Protein AF-A0A7X9HTQ6-F1 (afdb_monomer)

Foldseek 3Di:
DADLNHDLDDDPVLLCVQCVQAPVLVPDDPVVSSVVSSCSVLVLQDADPPRHNPPVDDDDPVNVVSSVVSVVVVSVD

Secondary structure (DSSP, 8-state):
--BTTB-----HHHHHHHHTT-GGGTTS-HHHHHHHHHHHHTTS---BGGGB--TTSPPPHHHHHHHHHHHHHHHH-

Sequence (77 aa):
MALAGLDTNLSAEETDFFTKEFSDLQGIDDVLKSKAALLIKLGIFQGRDSRLMAPGDVMTRGEAAATIFRMLKILTE

pLDDT: mean 87.86, std 8.27, range [50.06, 97.06]

Mean predicted aligned error: 4.46 Å

Solvent-accessible surface area (backbone atoms only — not comparable to full-atom values): 4722 Å² total; per-residue (Å²): 124,63,62,91,81,40,87,69,82,72,54,73,68,56,28,50,64,61,35,68,69,25,69,69,52,74,81,51,57,68,72,58,37,45,51,51,17,51,36,37,74,70,63,44,44,82,60,51,78,93,45,29,65,60,89,87,58,87,78,53,74,67,58,50,52,51,38,52,50,44,50,51,50,68,73,75,109

Radius of gyration: 12.53 Å; Cα contacts (8 Å, |Δi|>4): 57; chains: 1; bounding box: 34×28×28 Å

Structure (mmCIF, N/CA/C/O backbone):
data_AF-A0A7X9HTQ6-F1
#
_entry.id   AF-A0A7X9HTQ6-F1
#
loop_
_atom_site.group_PDB
_atom_site.id
_atom_site.type_symbol
_atom_site.label_atom_id
_atom_site.label_alt_id
_atom_site.label_comp_id
_atom_site.label_asym_id
_atom_site.label_entity_id
_atom_site.label_seq_id
_atom_site.pdbx_PDB_ins_code
_atom_site.Cartn_x
_atom_site.Cartn_y
_atom_site.Cartn_z
_atom_site.occupancy
_atom_site.B_iso_or_equiv
_atom_site.auth_seq_id
_atom_site.auth_comp_id
_atom_site.auth_asym_id
_atom_site.auth_atom_id
_atom_site.pdbx_PDB_model_num
ATOM 1 N N . MET A 1 1 ? -8.218 17.861 2.424 1.00 50.06 1 MET A N 1
ATOM 2 C CA . MET A 1 1 ? -9.324 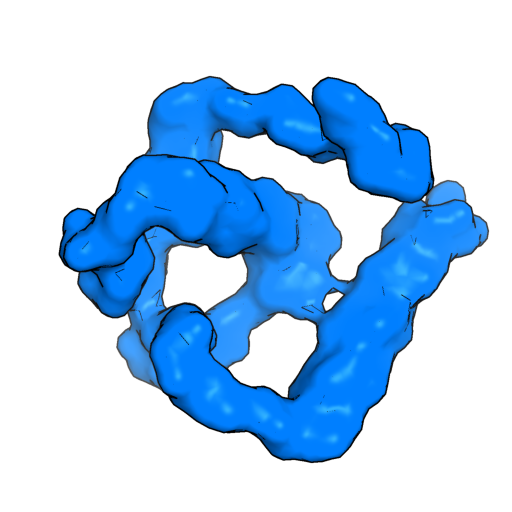17.617 1.472 1.00 50.06 1 MET A CA 1
ATOM 3 C C . MET A 1 1 ? -9.760 16.180 1.662 1.00 50.06 1 MET A C 1
ATOM 5 O O . MET A 1 1 ? -8.889 15.328 1.597 1.00 50.06 1 MET A O 1
ATOM 9 N N . ALA A 1 2 ? -11.043 15.917 1.915 1.00 58.88 2 ALA A N 1
ATOM 10 C CA . ALA A 1 2 ? -11.543 14.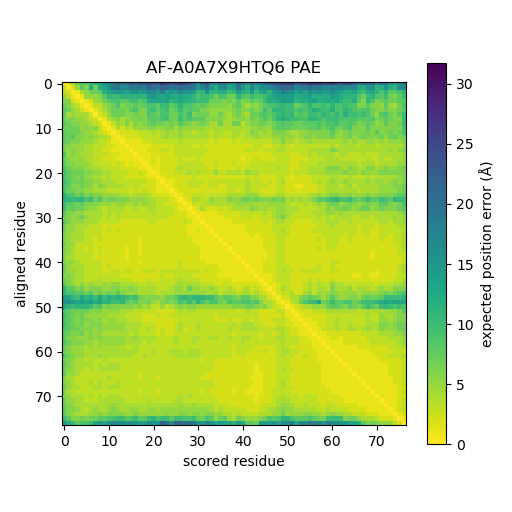546 2.005 1.00 58.88 2 ALA A CA 1
ATOM 11 C C . ALA A 1 2 ? -11.496 13.894 0.614 1.00 58.88 2 ALA A C 1
ATOM 13 O O . ALA A 1 2 ? -12.058 14.430 -0.343 1.00 58.88 2 ALA A O 1
ATOM 14 N N . LEU A 1 3 ? -10.810 12.759 0.487 1.00 64.69 3 LEU A N 1
ATOM 15 C CA . LEU A 1 3 ? -10.833 11.951 -0.730 1.00 64.69 3 LEU A CA 1
ATOM 16 C C . LEU A 1 3 ? -12.109 11.111 -0.690 1.00 64.69 3 LEU A C 1
ATOM 18 O O . LEU A 1 3 ? -12.214 10.232 0.150 1.00 64.69 3 LEU A O 1
ATOM 22 N N . ALA A 1 4 ? -13.088 11.387 -1.554 1.00 73.38 4 ALA A N 1
ATOM 23 C CA . ALA A 1 4 ? -14.346 10.627 -1.613 1.00 73.38 4 ALA A CA 1
ATOM 24 C C . ALA A 1 4 ? -15.074 10.476 -0.251 1.00 73.38 4 ALA A C 1
ATOM 26 O O . ALA A 1 4 ? -15.679 9.448 0.019 1.00 73.38 4 ALA A O 1
ATOM 27 N N . GLY A 1 5 ? -15.004 11.491 0.620 1.00 74.06 5 GLY A N 1
ATOM 28 C CA . GLY A 1 5 ? -15.632 11.458 1.951 1.00 74.06 5 GLY A CA 1
ATOM 29 C C . GLY A 1 5 ? -14.830 10.727 3.035 1.00 74.06 5 GLY A C 1
ATOM 30 O O . GLY A 1 5 ? -15.254 10.720 4.186 1.00 74.06 5 GLY A O 1
ATOM 31 N N . LEU A 1 6 ? -13.663 10.170 2.702 1.00 76.25 6 LEU A N 1
ATOM 32 C CA . LEU A 1 6 ? -12.757 9.539 3.661 1.00 76.25 6 LEU A CA 1
ATOM 33 C C . LEU A 1 6 ? -11.990 10.593 4.463 1.00 76.25 6 LEU A C 1
ATOM 35 O O . LEU A 1 6 ? -11.530 11.598 3.904 1.00 76.25 6 LEU A O 1
ATOM 39 N N . ASP A 1 7 ? -11.809 10.333 5.760 1.00 77.19 7 ASP A N 1
ATOM 40 C CA . ASP A 1 7 ? -10.900 11.117 6.591 1.00 77.19 7 ASP A CA 1
ATOM 41 C C . ASP A 1 7 ? -9.459 10.847 6.150 1.00 77.19 7 ASP A C 1
ATOM 43 O O . ASP A 1 7 ? -8.945 9.731 6.243 1.00 77.19 7 ASP A O 1
ATOM 47 N N . THR A 1 8 ? -8.826 11.882 5.606 1.00 78.50 8 THR A N 1
ATOM 48 C CA . THR A 1 8 ? -7.443 11.839 5.127 1.00 78.50 8 THR A CA 1
ATOM 49 C C . THR A 1 8 ? -6.474 12.449 6.132 1.00 78.50 8 THR A C 1
ATOM 51 O O . THR A 1 8 ? -5.325 12.704 5.772 1.00 78.50 8 THR A O 1
ATOM 54 N N . ASN A 1 9 ? -6.934 12.795 7.335 1.00 81.56 9 ASN A N 1
ATOM 55 C CA . ASN A 1 9 ? -6.071 13.355 8.355 1.00 81.56 9 ASN A CA 1
ATOM 56 C C . ASN A 1 9 ? -5.262 12.230 9.006 1.00 81.56 9 ASN A C 1
ATOM 58 O O . ASN A 1 9 ? -5.814 11.236 9.484 1.00 81.56 9 ASN A O 1
ATOM 62 N N . LEU A 1 10 ? -3.943 12.378 8.975 1.00 83.31 10 LEU A N 1
ATOM 63 C CA . LEU A 1 10 ? -3.009 11.417 9.533 1.00 83.31 10 LEU A CA 1
ATOM 64 C C . LEU A 1 10 ? -1.922 12.188 10.275 1.00 83.31 10 LEU A C 1
ATOM 66 O O . LEU A 1 10 ? -1.298 13.083 9.701 1.00 83.31 10 LEU A O 1
ATOM 70 N N . SER A 1 11 ? -1.704 11.858 11.547 1.00 88.06 11 SER A N 1
ATOM 71 C CA . SER A 1 11 ? -0.579 12.412 12.301 1.00 88.06 11 SER A CA 1
ATOM 72 C C . SER A 1 11 ? 0.746 11.759 11.875 1.00 88.06 11 SER A C 1
ATOM 74 O O . SER A 1 11 ? 0.769 10.698 11.238 1.00 88.06 11 SER A O 1
ATOM 76 N N . ALA A 1 12 ? 1.876 12.377 12.235 1.00 86.81 12 ALA A N 1
ATOM 77 C CA . ALA A 1 12 ? 3.196 11.778 12.011 1.00 86.81 12 ALA A CA 1
ATOM 78 C C . ALA A 1 12 ? 3.337 10.431 12.749 1.00 86.81 12 ALA A C 1
ATOM 80 O O . ALA A 1 12 ? 3.821 9.458 12.179 1.00 86.81 12 ALA A O 1
ATOM 81 N N . GLU A 1 13 ? 2.814 10.345 13.976 1.00 88.50 13 GLU A N 1
ATOM 82 C CA . GLU A 1 13 ? 2.842 9.124 14.791 1.00 88.50 13 GLU A CA 1
ATOM 83 C C . GLU A 1 13 ? 2.022 7.989 14.161 1.00 88.50 13 GLU A C 1
ATOM 85 O O . GLU A 1 13 ? 2.468 6.843 14.119 1.00 88.50 13 GLU A O 1
ATOM 90 N N . GLU A 1 14 ? 0.837 8.301 13.624 1.00 88.94 14 GLU A N 1
ATOM 91 C CA . GLU A 1 14 ? 0.016 7.324 12.902 1.00 88.94 14 GLU A CA 1
ATOM 92 C C . GLU A 1 14 ? 0.710 6.860 11.618 1.00 88.94 14 GLU A C 1
ATOM 94 O O . GLU A 1 14 ? 0.704 5.670 11.302 1.00 88.94 14 GLU A O 1
ATOM 99 N N . THR A 1 15 ? 1.342 7.787 10.894 1.00 90.94 15 THR A N 1
ATOM 100 C CA . THR A 1 15 ? 2.088 7.476 9.668 1.00 90.94 15 THR A CA 1
ATOM 101 C C . THR A 1 15 ? 3.183 6.451 9.945 1.00 90.94 15 THR A C 1
ATOM 103 O O . THR A 1 15 ? 3.278 5.435 9.250 1.00 90.94 15 THR A O 1
ATOM 106 N N . ASP A 1 16 ? 3.975 6.668 10.992 1.00 90.44 16 ASP A N 1
ATOM 107 C CA . ASP A 1 16 ? 5.025 5.732 11.382 1.00 90.44 16 ASP A CA 1
ATOM 108 C C . ASP A 1 16 ? 4.450 4.418 11.915 1.00 90.44 16 ASP A C 1
ATOM 110 O O . ASP A 1 16 ? 4.966 3.350 11.586 1.00 90.44 16 ASP A O 1
ATOM 114 N N . PHE A 1 17 ? 3.334 4.447 12.649 1.00 91.94 17 PHE A N 1
ATOM 115 C CA . PHE A 1 17 ? 2.681 3.229 13.131 1.00 91.94 17 PHE A CA 1
ATOM 116 C C . PHE A 1 17 ? 2.250 2.292 11.992 1.00 91.94 17 PHE A C 1
ATOM 118 O O . PHE A 1 17 ? 2.494 1.087 12.085 1.00 91.94 17 PHE A O 1
ATOM 125 N N . PHE A 1 18 ? 1.641 2.826 10.926 1.00 91.12 18 PHE A N 1
ATOM 126 C CA . PHE A 1 18 ? 1.173 2.026 9.785 1.00 91.12 18 PHE A CA 1
ATOM 127 C C . PHE A 1 18 ? 2.294 1.617 8.822 1.00 91.12 18 PHE A C 1
ATOM 129 O O . PHE A 1 18 ? 2.153 0.628 8.108 1.00 91.12 18 PHE A O 1
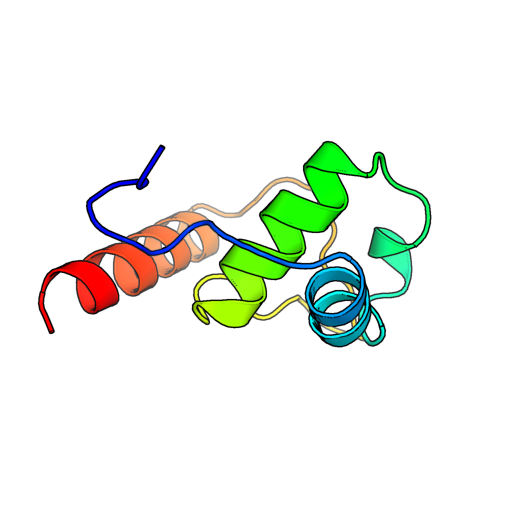ATOM 136 N N . THR A 1 19 ? 3.414 2.343 8.798 1.00 91.06 19 THR A N 1
ATOM 137 C CA . THR A 1 19 ? 4.533 2.057 7.882 1.00 91.06 19 THR A CA 1
ATOM 138 C C . THR A 1 19 ? 5.703 1.317 8.524 1.00 91.06 19 THR A C 1
ATOM 140 O O . THR A 1 19 ? 6.542 0.795 7.794 1.00 91.06 19 THR A O 1
ATOM 143 N N . LYS A 1 20 ? 5.765 1.203 9.860 1.00 90.94 20 LYS A N 1
ATOM 144 C CA . LYS A 1 20 ? 6.868 0.531 10.584 1.00 90.94 20 LYS A CA 1
ATOM 145 C C . LYS A 1 20 ? 7.134 -0.899 10.120 1.00 90.94 20 LYS A C 1
ATOM 147 O O . LYS A 1 20 ? 8.259 -1.376 10.224 1.00 90.94 20 LYS A O 1
ATOM 152 N N . GLU A 1 21 ? 6.095 -1.595 9.664 1.00 89.44 21 GLU A N 1
ATOM 153 C CA . GLU A 1 21 ? 6.207 -2.995 9.264 1.00 89.44 21 GLU A CA 1
ATOM 154 C C . GLU A 1 21 ? 6.839 -3.136 7.879 1.00 89.44 21 GLU A C 1
ATOM 156 O O . GLU A 1 21 ? 7.464 -4.160 7.622 1.00 89.44 21 GLU A O 1
ATOM 161 N N . PHE A 1 22 ? 6.759 -2.100 7.036 1.00 92.06 22 PHE A N 1
ATOM 162 C CA . PHE A 1 22 ? 7.228 -2.113 5.654 1.00 92.06 22 PHE A CA 1
ATOM 163 C C . PHE A 1 22 ? 8.603 -1.455 5.525 1.00 92.06 22 PHE A C 1
ATOM 165 O O . PHE A 1 22 ? 8.744 -0.232 5.611 1.00 92.06 22 PHE A O 1
ATOM 172 N N . SER A 1 23 ? 9.644 -2.265 5.313 1.00 90.94 23 SER A N 1
ATOM 173 C CA . SER A 1 23 ? 11.036 -1.785 5.306 1.00 90.94 23 SER A CA 1
ATO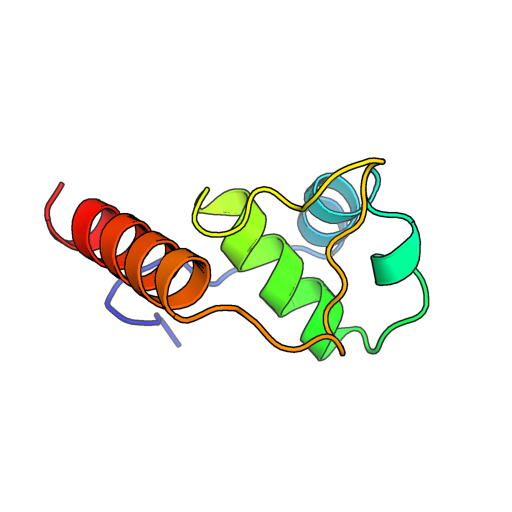M 174 C C . SER A 1 23 ? 11.331 -0.801 4.175 1.00 90.94 23 SER A C 1
ATOM 176 O O . SER A 1 23 ? 12.141 0.110 4.324 1.00 90.94 23 SER A O 1
ATOM 178 N N . ASP A 1 24 ? 10.663 -0.975 3.041 1.00 91.44 24 ASP A N 1
ATOM 179 C CA . ASP A 1 24 ? 10.825 -0.170 1.836 1.00 91.44 24 ASP A CA 1
ATOM 180 C C . ASP A 1 24 ? 10.090 1.179 1.896 1.00 91.44 24 ASP A C 1
ATOM 182 O O . ASP A 1 24 ? 10.348 2.049 1.069 1.00 91.44 24 ASP A O 1
ATOM 186 N N . LEU A 1 25 ? 9.234 1.398 2.902 1.00 91.00 25 LEU A N 1
ATOM 187 C CA . LEU A 1 25 ? 8.588 2.691 3.153 1.00 91.00 25 LEU A CA 1
ATOM 188 C C . LEU A 1 25 ? 9.424 3.631 4.037 1.00 91.00 25 LEU A C 1
ATOM 190 O O . LEU A 1 25 ? 9.064 4.795 4.192 1.00 91.00 25 LEU A O 1
ATOM 194 N N . GLN A 1 26 ? 10.535 3.168 4.620 1.00 86.75 26 GLN A N 1
ATOM 195 C CA . GLN A 1 26 ? 11.387 4.010 5.476 1.00 86.75 26 GLN A CA 1
ATOM 196 C C . GLN A 1 26 ? 12.345 4.917 4.688 1.00 86.75 26 GLN A C 1
ATOM 198 O O . GLN A 1 26 ? 12.888 5.860 5.252 1.00 86.75 26 GLN A O 1
ATOM 203 N N . GLY A 1 27 ? 12.562 4.639 3.399 1.00 82.38 27 GLY A N 1
ATOM 204 C CA . GLY A 1 27 ? 13.495 5.381 2.541 1.00 82.38 27 GLY A CA 1
ATOM 205 C C . GLY A 1 27 ? 12.834 6.236 1.459 1.00 82.38 27 GLY A C 1
ATOM 206 O O . GLY A 1 27 ? 13.533 6.705 0.563 1.00 82.38 27 GLY A O 1
ATOM 207 N N . ILE A 1 28 ? 11.508 6.392 1.492 1.00 88.88 28 ILE A N 1
ATOM 208 C CA . ILE A 1 28 ? 10.756 7.162 0.492 1.00 88.88 28 ILE A CA 1
ATOM 209 C C . ILE A 1 28 ? 10.375 8.544 1.022 1.00 88.88 28 ILE A C 1
ATOM 211 O O . ILE A 1 28 ? 10.406 8.795 2.221 1.00 88.88 28 ILE A O 1
ATOM 215 N N . ASP A 1 29 ? 9.979 9.420 0.104 1.00 91.44 29 ASP A N 1
ATOM 216 C CA . ASP A 1 29 ? 9.467 10.756 0.406 1.00 91.44 29 ASP A CA 1
ATOM 217 C C . ASP A 1 29 ? 8.286 10.731 1.400 1.00 91.44 29 ASP A C 1
ATOM 219 O O . ASP A 1 29 ? 7.378 9.901 1.285 1.00 91.44 29 ASP A O 1
ATOM 223 N N . ASP A 1 30 ? 8.266 11.679 2.342 1.00 88.38 30 ASP A N 1
ATOM 224 C CA . ASP A 1 30 ? 7.266 11.759 3.418 1.00 88.38 30 ASP A CA 1
ATOM 225 C C . ASP A 1 30 ? 5.826 11.911 2.895 1.00 88.38 30 ASP A C 1
ATOM 227 O O . ASP A 1 30 ? 4.867 11.399 3.490 1.00 88.38 30 ASP A O 1
ATOM 231 N N . VAL A 1 31 ? 5.634 12.567 1.745 1.00 87.88 31 VAL A N 1
ATOM 232 C CA . VAL A 1 31 ? 4.312 12.703 1.115 1.00 87.88 31 VAL A CA 1
ATOM 233 C C . VAL A 1 31 ? 3.849 11.361 0.550 1.00 87.88 31 VAL A C 1
ATOM 235 O O . VAL A 1 31 ? 2.663 11.034 0.618 1.00 87.88 31 VAL A O 1
ATOM 238 N N . LEU A 1 32 ? 4.757 10.553 0.000 1.00 89.12 32 LEU A N 1
ATOM 239 C CA . LEU A 1 32 ? 4.433 9.195 -0.446 1.00 89.12 32 LEU A CA 1
ATOM 240 C C . LEU A 1 32 ? 4.196 8.262 0.745 1.00 89.12 32 LEU A C 1
ATOM 242 O O . LEU A 1 32 ? 3.241 7.484 0.722 1.00 89.12 32 LEU A O 1
ATOM 246 N N . LYS A 1 33 ? 5.008 8.383 1.800 1.00 91.69 33 LYS A N 1
ATOM 247 C CA . LYS A 1 33 ? 4.886 7.603 3.037 1.00 91.69 33 LYS A CA 1
ATOM 248 C C . LYS A 1 33 ? 3.540 7.841 3.721 1.00 91.69 33 LYS A C 1
ATOM 250 O O . LYS A 1 33 ? 2.837 6.881 4.025 1.00 91.69 33 LYS A O 1
ATOM 255 N N . SER A 1 34 ? 3.129 9.099 3.878 1.00 91.50 34 SER A N 1
ATOM 256 C CA . SER A 1 34 ? 1.824 9.464 4.458 1.00 91.50 34 SER A CA 1
ATOM 257 C C . SER A 1 34 ? 0.640 8.964 3.623 1.00 91.50 34 SER A C 1
ATOM 259 O O . SER A 1 34 ? -0.336 8.451 4.17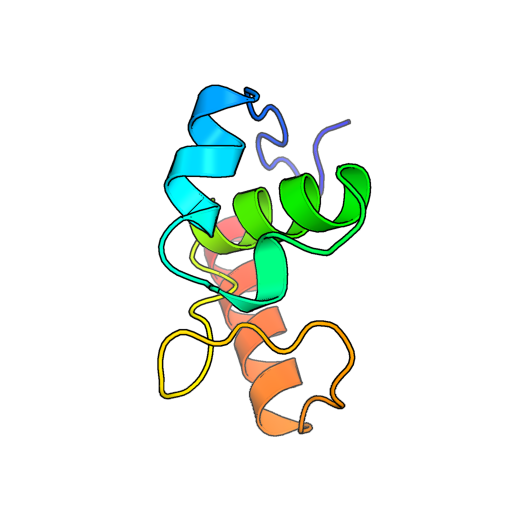1 1.00 91.50 34 SER A O 1
ATOM 261 N N . LYS A 1 35 ? 0.731 9.023 2.288 1.00 90.81 35 LYS A N 1
ATOM 262 C CA . LYS A 1 35 ? -0.293 8.449 1.396 1.00 90.81 35 LYS A CA 1
ATOM 263 C C . LYS A 1 35 ? -0.370 6.928 1.505 1.00 90.81 35 LYS A C 1
ATOM 265 O O . LYS A 1 35 ? -1.471 6.384 1.563 1.00 90.81 35 LYS A O 1
ATOM 270 N N . ALA A 1 36 ? 0.772 6.244 1.549 1.00 92.25 36 ALA A N 1
ATOM 271 C CA . ALA A 1 36 ? 0.818 4.799 1.747 1.00 92.25 36 ALA A CA 1
ATOM 272 C C . ALA A 1 36 ? 0.210 4.416 3.104 1.00 92.25 36 ALA A C 1
ATOM 274 O O . ALA A 1 36 ? -0.654 3.544 3.161 1.00 92.25 36 ALA A O 1
ATOM 275 N N . ALA A 1 37 ? 0.580 5.128 4.170 1.00 93.06 37 ALA A N 1
ATOM 276 C CA . ALA A 1 37 ? 0.046 4.932 5.511 1.00 93.06 37 ALA A CA 1
ATOM 277 C C . ALA A 1 37 ? -1.480 5.087 5.563 1.00 93.06 37 ALA A C 1
ATOM 279 O O . ALA A 1 37 ? -2.159 4.260 6.166 1.00 93.06 37 ALA A O 1
ATOM 280 N N . LEU A 1 38 ? -2.034 6.094 4.881 1.00 91.94 38 LEU A N 1
ATOM 281 C CA . LEU A 1 38 ? -3.480 6.281 4.780 1.00 91.94 38 LEU A CA 1
ATOM 282 C C . LEU A 1 38 ? -4.161 5.086 4.095 1.00 91.94 38 LEU A C 1
ATOM 284 O O . LEU A 1 38 ? -5.159 4.572 4.592 1.00 91.94 38 LEU A O 1
ATOM 288 N N . LEU A 1 39 ? -3.617 4.610 2.973 1.00 92.12 39 LEU A N 1
ATOM 289 C CA . LEU A 1 39 ? -4.180 3.464 2.249 1.00 92.12 39 LEU A CA 1
ATOM 290 C C . LEU A 1 39 ? -4.076 2.155 3.047 1.00 92.12 39 LEU A C 1
ATOM 292 O O . LEU A 1 39 ? -4.956 1.300 2.924 1.00 92.12 39 L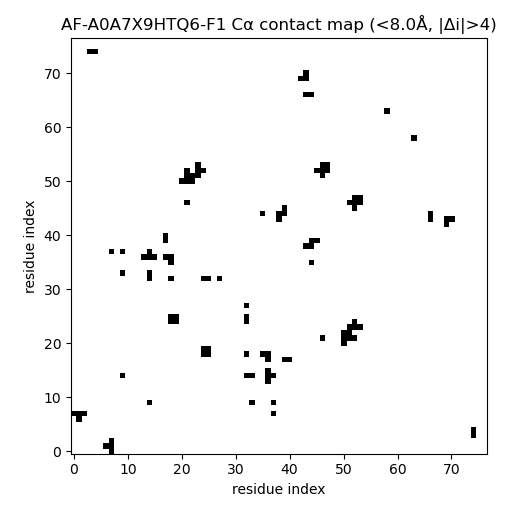EU A O 1
ATOM 296 N N . ILE A 1 40 ? -3.040 2.016 3.878 1.00 93.19 40 ILE A N 1
ATOM 297 C CA . ILE A 1 40 ? -2.871 0.900 4.818 1.00 93.19 40 ILE A CA 1
ATOM 298 C C . ILE A 1 40 ? -3.886 1.005 5.963 1.00 93.19 40 ILE A C 1
ATOM 300 O O . ILE A 1 40 ? -4.579 0.031 6.247 1.00 93.19 40 ILE A O 1
ATOM 304 N N . LYS A 1 41 ? -4.049 2.191 6.569 1.00 91.44 41 LYS A N 1
ATOM 305 C CA . LYS A 1 41 ? -5.057 2.467 7.613 1.00 91.44 41 LYS A CA 1
ATOM 306 C C . LYS A 1 41 ? -6.469 2.124 7.142 1.00 91.44 41 LYS A C 1
ATOM 308 O O . LYS A 1 41 ? -7.249 1.551 7.894 1.00 91.44 41 LYS A O 1
ATOM 313 N N . LEU A 1 42 ? -6.779 2.444 5.888 1.00 90.25 42 LEU A N 1
ATOM 314 C CA . LEU A 1 42 ? -8.063 2.140 5.254 1.00 90.25 42 LEU A CA 1
ATOM 315 C C . LEU A 1 42 ? -8.205 0.666 4.827 1.00 90.25 42 LEU A C 1
ATOM 317 O O . LEU A 1 42 ? -9.255 0.278 4.327 1.00 90.25 42 LEU A O 1
ATOM 321 N N . GLY A 1 43 ? -7.168 -0.164 4.973 1.00 91.12 43 GLY A N 1
ATOM 322 C CA . GLY A 1 43 ? -7.186 -1.576 4.571 1.00 91.12 43 GLY A CA 1
ATOM 323 C C . GLY A 1 43 ? -7.224 -1.808 3.055 1.00 91.12 43 GLY A C 1
ATOM 324 O O . GLY A 1 43 ? -7.434 -2.938 2.601 1.00 91.12 43 GLY A O 1
ATOM 325 N N . ILE A 1 44 ? -7.019 -0.752 2.260 1.00 93.12 44 ILE A N 1
ATOM 326 C CA . ILE A 1 44 ? -6.979 -0.806 0.793 1.00 93.12 44 ILE A CA 1
ATOM 327 C C . ILE A 1 44 ? -5.679 -1.483 0.348 1.00 93.12 44 ILE A C 1
ATOM 329 O O . ILE A 1 44 ? -5.696 -2.382 -0.501 1.00 93.12 44 ILE A O 1
ATOM 333 N N . PHE A 1 45 ? -4.566 -1.069 0.954 1.00 93.25 45 PHE A N 1
ATOM 334 C CA . PHE A 1 45 ? -3.244 -1.657 0.776 1.00 93.25 45 PHE A CA 1
ATOM 335 C C . PHE A 1 45 ? -2.902 -2.563 1.955 1.00 93.25 45 PHE A C 1
ATOM 337 O O . PHE A 1 45 ? -3.090 -2.194 3.107 1.00 93.25 45 PHE A O 1
ATOM 344 N N . GLN A 1 46 ? -2.404 -3.760 1.649 1.00 89.31 46 GLN A N 1
ATOM 345 C CA . GLN A 1 46 ? -2.070 -4.787 2.647 1.00 89.31 46 GLN A CA 1
ATOM 346 C C . GLN A 1 46 ? -0.594 -5.208 2.572 1.00 89.31 46 GLN A C 1
ATOM 348 O O . GLN A 1 46 ? -0.154 -6.055 3.341 1.00 89.31 46 GLN A O 1
ATOM 353 N N . GLY A 1 47 ? 0.169 -4.611 1.653 1.00 87.38 47 GLY A N 1
ATOM 354 C CA . GLY A 1 47 ? 1.511 -5.060 1.313 1.00 87.38 47 GLY A CA 1
ATOM 355 C C . GLY A 1 47 ? 1.533 -6.360 0.511 1.00 87.38 47 GLY A C 1
ATOM 356 O O . GLY A 1 47 ? 0.504 -6.945 0.170 1.00 87.38 47 GLY A O 1
ATOM 357 N N . ARG A 1 48 ? 2.749 -6.764 0.175 1.00 86.06 48 ARG A N 1
ATOM 358 C CA . ARG A 1 48 ? 3.128 -8.002 -0.500 1.00 86.06 48 ARG A CA 1
ATOM 359 C C . ARG A 1 48 ? 3.883 -8.896 0.487 1.00 8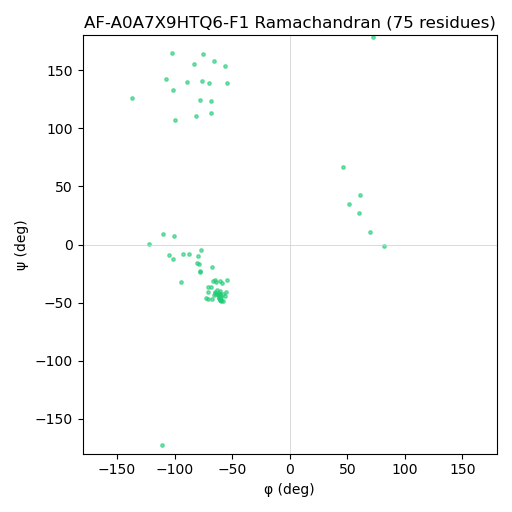6.06 48 ARG A C 1
ATOM 361 O O . ARG A 1 48 ? 3.999 -8.597 1.679 1.00 86.06 48 ARG A O 1
ATOM 368 N N . ASP A 1 49 ? 4.429 -9.989 -0.029 1.00 81.06 49 ASP A N 1
ATOM 369 C CA . ASP A 1 49 ? 5.253 -10.905 0.747 1.00 81.06 49 ASP A CA 1
ATOM 370 C C . ASP A 1 49 ? 6.444 -10.204 1.415 1.00 81.06 49 ASP A C 1
ATOM 372 O O . ASP A 1 49 ? 6.962 -9.189 0.947 1.00 81.06 49 ASP A O 1
ATOM 376 N N . SER A 1 50 ? 6.907 -10.789 2.522 1.00 81.00 50 SER A N 1
ATOM 377 C CA . SER A 1 50 ? 8.114 -10.354 3.242 1.00 81.00 50 SER A CA 1
ATOM 378 C C . SER A 1 50 ? 8.072 -8.916 3.772 1.00 81.00 50 SER A C 1
ATOM 380 O O . SER A 1 50 ? 9.119 -8.308 3.976 1.00 81.00 50 SER A O 1
ATOM 382 N N . ARG A 1 51 ? 6.870 -8.397 4.058 1.00 84.69 51 ARG A N 1
ATOM 383 C CA . ARG A 1 51 ? 6.655 -7.039 4.581 1.00 84.69 51 ARG A CA 1
ATOM 384 C C . ARG A 1 51 ? 7.145 -5.943 3.624 1.00 84.69 51 ARG A C 1
ATOM 386 O O . ARG A 1 51 ? 7.761 -4.967 4.043 1.00 84.69 51 ARG A O 1
ATOM 393 N N . LEU A 1 52 ? 6.873 -6.107 2.333 1.00 90.69 52 LEU A N 1
ATOM 394 C CA . LEU A 1 52 ? 7.172 -5.104 1.310 1.00 90.69 52 LEU A CA 1
ATOM 395 C C . LEU A 1 52 ? 5.894 -4.441 0.816 1.00 90.69 52 LEU A C 1
ATOM 397 O O . LEU A 1 52 ? 4.881 -5.111 0.637 1.00 90.69 52 LEU A O 1
ATOM 401 N N . MET A 1 53 ? 5.938 -3.141 0.538 1.00 91.94 53 MET A N 1
ATOM 402 C CA . MET A 1 53 ? 4.855 -2.458 -0.176 1.00 91.94 53 MET A CA 1
ATOM 403 C C . MET A 1 53 ? 5.137 -2.392 -1.689 1.00 91.94 53 MET A C 1
ATOM 405 O O . MET A 1 53 ? 4.226 -2.476 -2.512 1.00 91.94 53 MET A O 1
ATOM 409 N N . ALA A 1 54 ? 6.415 -2.306 -2.045 1.00 91.31 54 ALA A N 1
ATOM 410 C CA . ALA A 1 54 ? 6.999 -2.111 -3.363 1.00 91.31 54 ALA A CA 1
ATOM 411 C C . ALA A 1 54 ? 6.303 -0.980 -4.157 1.00 91.31 54 ALA A C 1
ATOM 413 O O . ALA A 1 54 ? 5.652 -1.235 -5.175 1.00 91.31 54 ALA A O 1
ATOM 414 N N . PRO A 1 55 ? 6.431 0.286 -3.697 1.00 88.94 55 PRO A N 1
ATOM 415 C CA . PRO A 1 55 ? 5.728 1.443 -4.265 1.00 88.94 55 PRO A CA 1
ATOM 416 C C . PRO A 1 55 ? 6.179 1.818 -5.685 1.00 88.94 55 PRO A C 1
ATOM 418 O O . PRO A 1 55 ? 5.453 2.519 -6.384 1.00 88.94 55 PRO A O 1
ATOM 421 N N . GLY A 1 56 ? 7.369 1.377 -6.106 1.00 89.50 56 GLY A N 1
ATOM 422 C CA . GLY A 1 56 ? 7.899 1.596 -7.456 1.00 89.50 56 GLY A CA 1
ATOM 423 C C . GLY A 1 56 ? 7.593 0.471 -8.449 1.00 89.50 56 GLY A C 1
ATOM 424 O O . GLY A 1 56 ? 7.862 0.634 -9.638 1.00 89.50 56 GLY A O 1
ATOM 425 N N . ASP A 1 57 ? 7.041 -0.652 -7.985 1.00 92.56 57 ASP A N 1
ATOM 426 C CA . ASP A 1 57 ? 6.770 -1.804 -8.842 1.00 92.56 57 ASP A CA 1
ATOM 427 C C . ASP A 1 57 ? 5.447 -1.668 -9.592 1.00 92.56 57 ASP A C 1
ATOM 429 O O . ASP A 1 57 ? 4.490 -1.026 -9.153 1.00 92.56 57 ASP A O 1
ATOM 433 N N . VAL A 1 58 ? 5.366 -2.367 -10.721 1.00 93.56 58 VAL A N 1
ATOM 434 C CA . VAL A 1 58 ? 4.122 -2.499 -11.476 1.00 93.56 58 VAL A CA 1
ATOM 435 C C . VAL A 1 58 ? 3.115 -3.371 -10.721 1.00 93.56 58 VAL A C 1
ATOM 437 O O . VAL A 1 58 ? 3.457 -4.406 -10.152 1.00 93.56 58 VAL A O 1
ATOM 440 N N . MET A 1 59 ? 1.847 -2.964 -10.739 1.00 92.44 59 MET A N 1
ATOM 441 C CA . MET A 1 59 ? 0.734 -3.809 -10.306 1.00 92.44 59 MET A CA 1
ATOM 442 C C . MET A 1 59 ? 0.201 -4.627 -11.477 1.00 92.44 59 MET A C 1
ATOM 444 O O . MET A 1 59 ? 0.017 -4.131 -12.591 1.00 92.44 59 MET A O 1
ATOM 448 N N . THR A 1 60 ? -0.130 -5.881 -11.203 1.00 95.06 60 THR A N 1
ATOM 449 C CA . THR A 1 60 ? -0.935 -6.706 -12.097 1.00 95.06 60 THR A CA 1
ATOM 450 C C . THR A 1 60 ? -2.358 -6.149 -12.204 1.00 95.06 60 THR A C 1
ATOM 452 O O . THR A 1 60 ? -2.872 -5.467 -11.314 1.00 95.06 60 THR A O 1
ATOM 455 N N . ARG A 1 61 ? -3.062 -6.501 -13.286 1.00 97.06 61 ARG A N 1
ATOM 456 C CA . ARG A 1 61 ? -4.481 -6.135 -13.461 1.00 97.06 61 ARG A CA 1
ATOM 457 C C . ARG A 1 61 ? -5.367 -6.667 -12.329 1.00 97.06 61 ARG A C 1
ATOM 459 O O . ARG A 1 61 ? -6.342 -6.013 -11.972 1.00 97.06 61 ARG A O 1
ATOM 466 N N . GLY A 1 62 ? -5.029 -7.837 -11.780 1.00 96.31 62 GLY A N 1
ATOM 467 C CA . GLY A 1 62 ? -5.746 -8.445 -10.659 1.00 96.31 62 GLY A CA 1
ATOM 468 C C . GLY A 1 62 ? -5.578 -7.649 -9.367 1.00 96.31 62 GLY A C 1
ATOM 469 O O . GLY A 1 62 ? -6.571 -7.327 -8.719 1.00 96.31 62 GLY A O 1
ATOM 470 N N . GLU A 1 63 ? -4.347 -7.251 -9.039 1.00 93.44 63 GLU A N 1
ATOM 471 C CA . GLU A 1 63 ? -4.083 -6.371 -7.895 1.00 93.44 63 GLU A CA 1
ATOM 472 C C . GLU A 1 63 ? -4.805 -5.028 -8.064 1.00 93.44 63 GLU A C 1
ATOM 474 O O . GLU A 1 63 ? -5.425 -4.545 -7.119 1.00 93.44 63 GLU A O 1
ATOM 479 N N . ALA A 1 64 ? -4.791 -4.444 -9.270 1.00 94.44 64 ALA A N 1
ATOM 480 C CA . ALA A 1 64 ? -5.485 -3.184 -9.554 1.00 94.44 64 ALA A CA 1
ATOM 481 C C . ALA A 1 64 ? -6.992 -3.292 -9.320 1.00 94.44 64 ALA A C 1
ATOM 483 O O . ALA A 1 64 ? -7.567 -2.462 -8.614 1.00 94.44 64 ALA A O 1
ATOM 484 N N . ALA A 1 65 ? -7.621 -4.345 -9.844 1.00 96.75 65 ALA A N 1
ATOM 485 C CA . ALA A 1 65 ? -9.037 -4.602 -9.618 1.00 96.75 65 ALA A CA 1
ATOM 486 C C . ALA A 1 65 ? -9.351 -4.817 -8.127 1.00 96.75 65 ALA A C 1
ATOM 488 O O . ALA A 1 65 ? -10.326 -4.258 -7.629 1.00 96.75 65 ALA A O 1
ATOM 489 N N . ALA A 1 66 ? -8.515 -5.564 -7.398 1.00 95.00 66 AL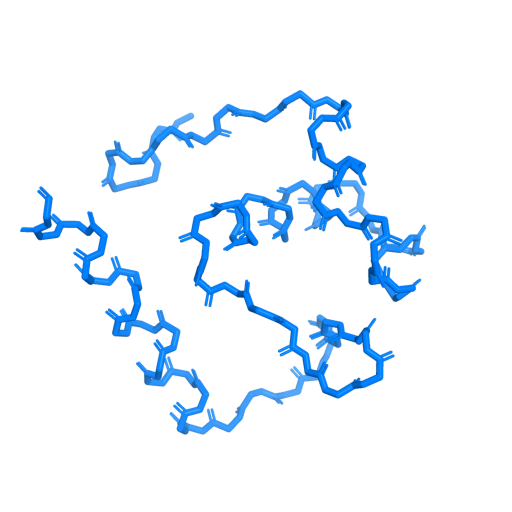A A N 1
ATOM 490 C CA . ALA A 1 66 ? -8.698 -5.800 -5.967 1.00 95.00 66 ALA A CA 1
ATOM 491 C C . ALA A 1 66 ? -8.596 -4.506 -5.141 1.00 95.00 66 ALA A C 1
ATOM 493 O O . ALA A 1 66 ? -9.418 -4.277 -4.255 1.00 95.00 66 ALA A O 1
ATOM 494 N N . THR A 1 67 ? -7.630 -3.636 -5.448 1.00 94.00 67 THR A N 1
ATOM 495 C CA . THR A 1 67 ? -7.478 -2.319 -4.810 1.00 94.00 67 THR A CA 1
ATOM 496 C C . THR A 1 67 ? -8.715 -1.451 -5.030 1.00 94.00 67 THR A C 1
ATOM 498 O O . THR A 1 67 ? -9.265 -0.912 -4.070 1.00 94.00 67 THR A O 1
ATOM 501 N N . ILE A 1 68 ? -9.192 -1.360 -6.276 1.00 93.69 68 ILE A N 1
ATOM 502 C CA . ILE A 1 68 ? -10.402 -0.598 -6.616 1.00 93.69 68 ILE A CA 1
ATOM 503 C C . ILE A 1 68 ? -11.621 -1.181 -5.893 1.00 93.69 68 ILE A C 1
ATOM 505 O O . ILE A 1 68 ? -12.409 -0.436 -5.322 1.00 93.69 68 ILE A O 1
ATOM 509 N N . PHE A 1 69 ? -11.762 -2.508 -5.863 1.00 94.75 69 PHE A N 1
ATOM 510 C CA . PHE A 1 69 ? -12.869 -3.179 -5.185 1.00 94.75 69 PHE A CA 1
ATOM 511 C C . PHE A 1 69 ? -12.901 -2.882 -3.679 1.00 94.75 69 PHE A C 1
ATOM 513 O O . PHE A 1 69 ? -13.958 -2.550 -3.146 1.00 94.75 69 PHE A O 1
ATOM 520 N N . ARG A 1 70 ? -11.750 -2.938 -2.994 1.00 94.38 70 ARG A N 1
ATOM 521 C CA . ARG A 1 70 ? -11.654 -2.579 -1.567 1.00 94.38 7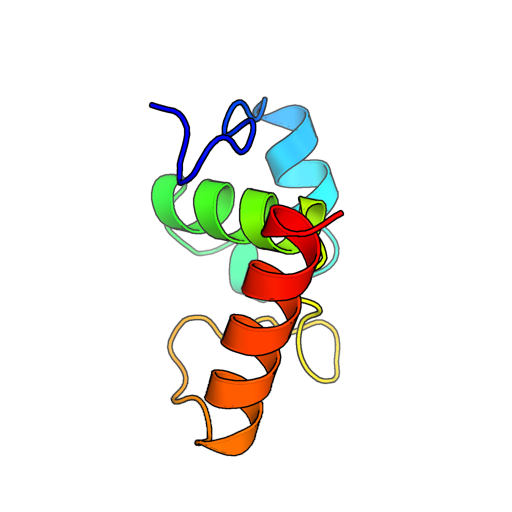0 ARG A CA 1
ATOM 522 C C . ARG A 1 70 ? -12.017 -1.119 -1.329 1.00 94.38 70 ARG A C 1
ATOM 524 O O . ARG A 1 70 ? -12.767 -0.833 -0.406 1.00 94.38 70 ARG A O 1
ATOM 531 N N . MET A 1 71 ? -11.530 -0.215 -2.180 1.00 91.56 71 MET A N 1
ATOM 532 C CA . MET A 1 71 ? -11.881 1.201 -2.097 1.00 91.56 71 MET A CA 1
ATOM 533 C C . MET A 1 71 ? -13.392 1.413 -2.251 1.00 91.56 71 MET A C 1
ATOM 535 O O . MET A 1 71 ? -13.988 2.115 -1.443 1.00 91.56 71 MET A O 1
ATOM 539 N N . LEU A 1 72 ? -14.021 0.787 -3.252 1.00 92.12 72 LEU A N 1
ATOM 540 C CA . LEU A 1 72 ? -15.466 0.892 -3.472 1.00 92.12 72 LEU A CA 1
ATOM 541 C C . LEU A 1 72 ? -16.266 0.359 -2.285 1.00 92.12 72 LEU A C 1
ATOM 543 O O . LEU A 1 72 ? -17.231 1.000 -1.889 1.00 92.12 72 LEU A O 1
ATOM 547 N N . LYS A 1 73 ? -15.841 -0.764 -1.696 1.00 91.00 73 LYS A N 1
ATOM 548 C CA . LYS A 1 73 ? -16.502 -1.349 -0.526 1.00 91.00 73 LYS A CA 1
ATOM 549 C C . LYS A 1 73 ? -16.590 -0.353 0.635 1.00 91.00 73 LYS A C 1
ATOM 551 O O . LYS A 1 73 ? -17.657 -0.207 1.214 1.00 91.00 73 LYS A O 1
ATOM 556 N N . ILE A 1 74 ? -15.504 0.372 0.911 1.00 88.25 74 ILE A N 1
ATOM 557 C CA . ILE A 1 74 ? -15.459 1.380 1.983 1.00 88.25 74 ILE A CA 1
ATOM 558 C C . ILE A 1 74 ? -16.412 2.552 1.705 1.00 88.25 74 ILE A C 1
ATOM 560 O O . ILE A 1 74 ? -16.921 3.159 2.633 1.00 88.25 74 ILE A O 1
ATOM 564 N N . LEU A 1 75 ? -16.660 2.886 0.436 1.00 84.75 75 LEU A N 1
ATOM 565 C CA . LEU A 1 75 ? -17.573 3.976 0.069 1.00 84.75 75 LEU A CA 1
ATOM 566 C C . LEU A 1 75 ? -19.053 3.582 0.148 1.00 84.75 75 LEU A C 1
ATOM 568 O O . LEU A 1 75 ? -19.916 4.456 0.101 1.00 84.75 75 LEU A O 1
ATOM 572 N N . THR A 1 76 ? -19.349 2.284 0.184 1.00 81.50 76 THR A N 1
ATOM 573 C CA . THR A 1 76 ? -20.718 1.750 0.150 1.00 81.50 76 THR A CA 1
ATOM 574 C C . THR A 1 76 ? -21.222 1.232 1.495 1.00 81.50 76 THR A C 1
ATOM 576 O O . THR A 1 76 ? -22.404 0.903 1.590 1.00 81.50 76 THR A O 1
ATOM 579 N N . GLU A 1 77 ? -20.348 1.132 2.498 1.00 68.62 77 GLU A N 1
ATOM 580 C CA . GLU A 1 77 ? -20.654 0.719 3.879 1.00 68.62 77 GLU A CA 1
ATOM 581 C C . GLU A 1 77 ? -20.693 1.938 4.809 1.00 68.62 77 GLU A C 1
ATOM 583 O O . GLU A 1 77 ? -21.596 1.971 5.676 1.00 68.62 77 GLU A O 1
#